Protein AF-A0A7J0A9L6-F1 (afdb_monomer)

Mean predicted aligned error: 5.08 Å

Solvent-accessible surface area (backbone atoms only — not comparable to full-atom values): 4855 Å² total; per-residue (Å²): 131,87,65,48,75,54,80,93,60,48,50,38,66,58,39,52,74,72,55,32,56,74,83,90,54,43,60,59,51,49,50,47,75,73,70,57,93,78,83,86,80,77,85,67,84,90,72,50,61,62,28,51,52,38,43,50,50,41,58,76,73,60,52,55,80,72,33,69,96,45,90,52,59,74,125

Organism: NCBI:txid85831

Secondary structure (DSSP, 8-state):
-PPPP-TT---HHHHHHTT------HHHHHHHHHH-S-------TTSSHHHHHHHHHHHHTT-GGGGTT-SSS--

Radius of gyration: 12.59 Å; Cα contacts (8 Å, |Δi|>4): 61; chains: 1; bounding box: 32×25×33 Å

Foldseek 3Di:
DDAAAPVPDLALQCCQVVRHDDDDPLVVVLCCVVPDPDDDDDDDPPPNPSNSVNVNVCLVVVVVVSCPPPPRSPD

Sequence (75 aa):
MSKIYPIGIQNFDKIRRDGYFYIDKTALVYQMVKTGSYFFLNRPRRFGKSLLVSTLEAYFEGKRELFEGQKYAVN

Structure (mmCIF, N/CA/C/O backbone):
data_AF-A0A7J0A9L6-F1
#
_entry.id   AF-A0A7J0A9L6-F1
#
loop_
_atom_site.group_PDB
_atom_site.id
_atom_site.type_symbol
_atom_site.label_atom_id
_atom_site.label_alt_id
_atom_site.label_comp_id
_atom_site.label_asym_id
_atom_site.label_entity_id
_atom_site.label_seq_id
_atom_site.pdbx_PDB_ins_code
_atom_site.Cartn_x
_atom_site.Cartn_y
_atom_site.Cartn_z
_atom_site.occupancy
_atom_site.B_iso_or_equiv
_atom_site.auth_seq_id
_atom_site.auth_comp_id
_atom_site.auth_asym_id
_atom_site.auth_atom_id
_atom_site.pdbx_PDB_model_num
ATOM 1 N N . MET A 1 1 ? -1.603 -18.641 -16.790 1.00 56.06 1 MET A N 1
ATOM 2 C CA . MET A 1 1 ? -1.116 -17.336 -17.291 1.00 56.06 1 MET A CA 1
ATOM 3 C C . MET A 1 1 ? -0.119 -16.788 -16.275 1.00 56.06 1 MET A C 1
ATOM 5 O O . MET A 1 1 ? -0.462 -16.725 -15.100 1.00 56.06 1 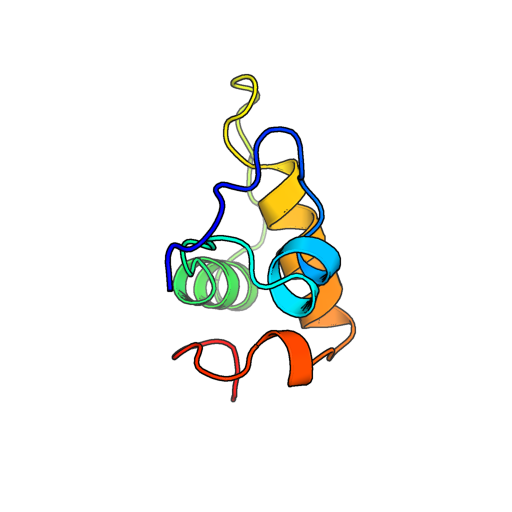MET A O 1
ATOM 9 N N . SER A 1 2 ? 1.128 -16.516 -16.667 1.00 76.69 2 SER A N 1
ATOM 10 C CA . SER A 1 2 ? 2.167 -16.051 -15.735 1.00 76.69 2 SER A CA 1
ATOM 11 C C . SER A 1 2 ? 1.896 -14.604 -15.321 1.00 76.69 2 SER A C 1
ATOM 13 O O . SER A 1 2 ? 1.876 -13.721 -16.177 1.00 76.69 2 SER A O 1
ATOM 15 N N . LYS A 1 3 ? 1.690 -14.343 -14.025 1.00 77.69 3 LYS A N 1
ATOM 16 C CA . LYS A 1 3 ? 1.599 -12.966 -13.518 1.00 77.69 3 LYS A CA 1
ATOM 17 C C . LYS A 1 3 ? 2.969 -12.295 -13.615 1.00 77.69 3 LYS A C 1
ATOM 19 O O . LYS A 1 3 ? 3.968 -12.868 -13.188 1.00 77.69 3 LYS A O 1
ATOM 24 N N . ILE A 1 4 ? 3.004 -11.083 -14.161 1.00 91.44 4 ILE A N 1
ATOM 25 C CA . ILE A 1 4 ? 4.234 -10.300 -14.322 1.00 91.44 4 ILE A CA 1
ATOM 26 C C . ILE A 1 4 ? 4.565 -9.622 -12.988 1.00 91.44 4 ILE A C 1
ATOM 28 O O . ILE A 1 4 ? 3.683 -9.057 -12.340 1.00 91.44 4 ILE A O 1
ATOM 32 N N . TYR A 1 5 ? 5.830 -9.654 -12.566 1.00 91.12 5 TYR A N 1
ATOM 33 C CA . TYR A 1 5 ? 6.263 -8.920 -11.377 1.00 91.12 5 TYR A CA 1
ATOM 34 C C . TYR A 1 5 ? 6.322 -7.406 -11.654 1.00 91.12 5 TYR A C 1
ATOM 36 O O . TYR A 1 5 ? 6.901 -6.997 -12.662 1.00 91.12 5 TYR A O 1
ATOM 44 N N . PRO A 1 6 ? 5.783 -6.554 -10.763 1.00 91.06 6 PRO A N 1
ATOM 45 C CA . PRO A 1 6 ? 5.761 -5.100 -10.939 1.00 91.06 6 PRO A CA 1
ATOM 46 C C . PRO 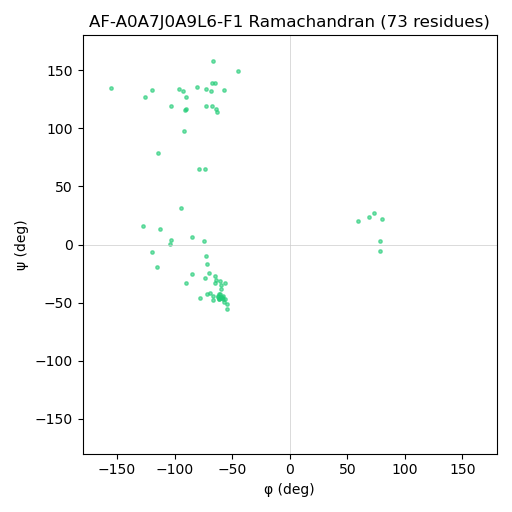A 1 6 ? 7.121 -4.462 -10.603 1.00 91.06 6 PRO A C 1
ATOM 48 O O . PRO A 1 6 ? 7.267 -3.709 -9.638 1.00 91.06 6 PRO A O 1
ATOM 51 N N . ILE A 1 7 ? 8.160 -4.774 -11.379 1.00 88.94 7 ILE A N 1
ATOM 52 C CA . ILE A 1 7 ? 9.505 -4.231 -11.155 1.00 88.94 7 ILE A CA 1
ATOM 53 C C . ILE A 1 7 ? 9.498 -2.726 -11.448 1.00 88.94 7 ILE A C 1
ATOM 55 O O . ILE A 1 7 ? 9.209 -2.294 -12.558 1.00 88.94 7 ILE A O 1
ATOM 59 N N . GLY A 1 8 ? 9.810 -1.913 -10.435 1.00 87.69 8 GLY A N 1
ATOM 60 C CA . GLY A 1 8 ? 9.848 -0.450 -10.558 1.00 87.69 8 GLY A CA 1
ATOM 61 C C . GLY A 1 8 ? 8.478 0.237 -10.534 1.00 87.69 8 GLY A C 1
ATOM 62 O O . GLY A 1 8 ? 8.423 1.461 -10.453 1.00 87.69 8 GLY A O 1
ATOM 63 N N . ILE A 1 9 ? 7.379 -0.519 -10.518 1.00 91.44 9 ILE A N 1
ATOM 64 C CA . ILE A 1 9 ? 6.024 0.026 -10.409 1.00 91.44 9 ILE A CA 1
ATOM 65 C C . ILE A 1 9 ? 5.665 0.118 -8.925 1.00 91.44 9 ILE A C 1
ATOM 67 O O . ILE A 1 9 ? 5.814 -0.840 -8.169 1.00 91.44 9 ILE A O 1
ATOM 71 N N . GLN A 1 10 ? 5.239 1.299 -8.485 1.00 90.12 10 GLN A N 1
ATOM 72 C CA . GLN A 1 10 ? 4.873 1.580 -7.089 1.00 90.12 10 GLN A CA 1
ATOM 73 C C . GLN 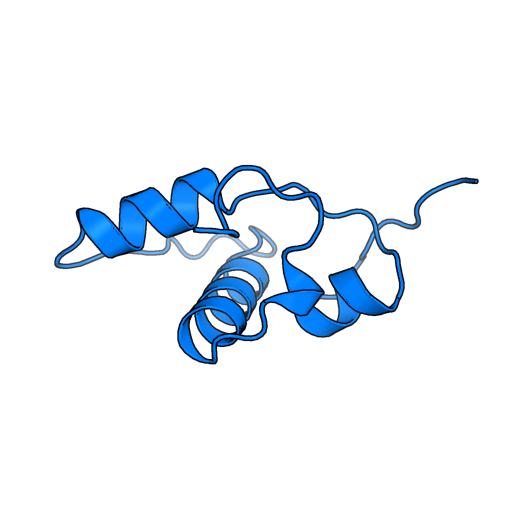A 1 10 ? 3.479 2.206 -6.971 1.00 90.12 10 GLN A C 1
ATOM 75 O O . GLN A 1 10 ? 3.154 2.777 -5.937 1.00 90.12 10 GLN A O 1
ATOM 80 N N . ASN A 1 11 ? 2.679 2.117 -8.032 1.00 93.88 11 ASN A N 1
ATOM 81 C CA . ASN A 1 11 ? 1.312 2.610 -8.076 1.00 93.88 11 ASN A CA 1
ATOM 82 C C . ASN A 1 11 ? 0.362 1.412 -7.950 1.00 93.88 11 ASN A C 1
ATOM 84 O O . ASN A 1 11 ? 0.410 0.496 -8.775 1.00 93.88 11 ASN A O 1
ATOM 88 N N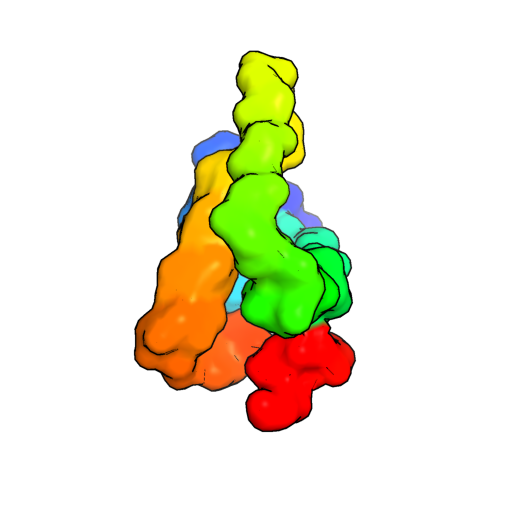 . PHE A 1 12 ? -0.453 1.411 -6.897 1.00 94.56 12 PHE A N 1
ATOM 89 C CA . PHE A 1 12 ? -1.407 0.346 -6.612 1.00 94.56 12 PHE A CA 1
ATOM 90 C C . PHE A 1 12 ? -2.459 0.190 -7.716 1.00 94.56 12 PHE A C 1
ATOM 92 O O . PHE A 1 12 ? -2.660 -0.925 -8.184 1.00 94.56 12 PHE A O 1
ATOM 99 N N . ASP A 1 13 ? -3.061 1.285 -8.183 1.00 94.81 13 ASP A N 1
ATOM 100 C CA . ASP A 1 13 ? -4.064 1.276 -9.255 1.00 94.81 13 ASP A CA 1
ATOM 101 C C . ASP A 1 13 ? -3.516 0.576 -10.512 1.00 94.81 13 ASP A C 1
ATOM 103 O O . ASP A 1 13 ? -4.071 -0.429 -10.960 1.00 94.81 13 ASP A O 1
ATOM 107 N N . LYS A 1 14 ? -2.326 0.987 -10.970 1.00 94.62 14 LYS A N 1
ATOM 108 C CA . LYS A 1 14 ? -1.642 0.369 -12.114 1.00 94.62 14 LYS A CA 1
ATOM 109 C C . LYS A 1 14 ? -1.387 -1.124 -11.903 1.00 94.62 14 LYS A C 1
ATOM 111 O O . LYS A 1 14 ? -1.631 -1.931 -12.792 1.00 94.62 14 LYS A O 1
ATOM 116 N N . ILE A 1 15 ? -0.917 -1.510 -10.716 1.00 94.06 15 ILE A N 1
ATOM 117 C CA . ILE A 1 15 ? -0.671 -2.920 -10.382 1.00 94.06 15 ILE A CA 1
ATOM 118 C C . ILE A 1 15 ? -1.953 -3.754 -10.488 1.00 94.06 15 ILE A C 1
ATOM 120 O O . ILE A 1 15 ? -1.904 -4.898 -10.941 1.00 94.06 15 ILE A O 1
ATOM 124 N N . ARG A 1 16 ? -3.088 -3.191 -10.071 1.00 92.62 16 ARG A N 1
ATOM 125 C CA . ARG A 1 16 ? -4.380 -3.878 -10.062 1.00 92.62 16 ARG A CA 1
ATOM 126 C C . ARG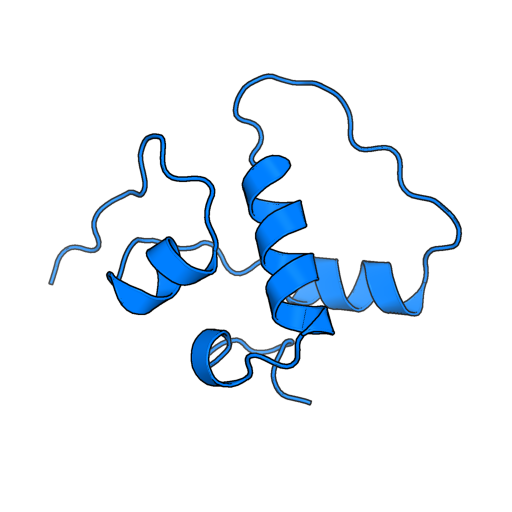 A 1 16 ? -5.011 -3.941 -11.448 1.00 92.62 16 ARG A C 1
ATOM 128 O O . ARG A 1 16 ? -5.425 -5.029 -11.840 1.00 92.62 16 ARG A O 1
ATOM 135 N N . ARG A 1 17 ? -5.027 -2.834 -12.197 1.00 93.19 17 ARG A N 1
ATOM 136 C CA . ARG A 1 17 ? -5.614 -2.768 -13.546 1.00 93.19 17 ARG A CA 1
ATOM 137 C C . ARG A 1 17 ? -4.815 -3.554 -14.581 1.00 93.19 17 ARG A C 1
ATOM 139 O O . ARG A 1 17 ? -5.404 -4.290 -15.364 1.00 93.19 17 ARG A O 1
ATOM 146 N N . ASP A 1 18 ? -3.489 -3.478 -14.532 1.00 93.31 18 ASP A N 1
ATOM 147 C CA . ASP A 1 18 ? -2.621 -4.127 -15.524 1.00 93.31 18 ASP A CA 1
ATOM 148 C C . ASP A 1 18 ? -2.331 -5.607 -15.180 1.00 93.31 18 ASP A C 1
ATOM 150 O O . ASP A 1 18 ? -1.516 -6.263 -15.829 1.00 93.31 18 ASP A O 1
ATOM 154 N N . GLY A 1 19 ? -2.970 -6.159 -14.139 1.00 89.69 19 GLY A N 1
ATOM 155 C CA . GLY A 1 19 ? -2.863 -7.579 -13.789 1.00 89.69 19 GLY A CA 1
ATOM 156 C C . GLY A 1 19 ? -1.490 -8.013 -13.258 1.00 89.69 19 GLY A C 1
ATOM 157 O O . GLY A 1 19 ? -1.144 -9.199 -13.330 1.00 89.69 19 GLY A O 1
ATOM 158 N N . TYR A 1 20 ? -0.702 -7.084 -12.709 1.00 92.88 20 TYR A N 1
ATOM 159 C CA . TYR A 1 20 ? 0.593 -7.402 -12.111 1.00 92.88 20 TYR A CA 1
ATOM 160 C C . TYR A 1 20 ? 0.447 -8.264 -10.852 1.00 92.88 20 TYR A C 1
ATOM 162 O O . TYR A 1 20 ? -0.579 -8.296 -10.164 1.00 92.88 20 TYR A O 1
ATOM 170 N N . PHE A 1 21 ? 1.526 -8.964 -10.511 1.00 90.44 21 PHE A N 1
ATOM 171 C CA . PHE A 1 21 ? 1.621 -9.672 -9.247 1.00 90.44 21 PHE A CA 1
ATOM 172 C C . PHE A 1 21 ? 1.582 -8.681 -8.076 1.00 90.44 21 PHE A C 1
ATOM 174 O O . PHE A 1 21 ? 2.483 -7.863 -7.902 1.00 90.44 21 PHE A O 1
ATOM 181 N N . TYR A 1 22 ? 0.545 -8.786 -7.249 1.00 89.62 22 TYR A N 1
ATOM 182 C CA . TYR A 1 22 ? 0.369 -8.000 -6.035 1.00 89.62 22 TYR A CA 1
ATOM 183 C C . TYR A 1 22 ? 0.296 -8.929 -4.829 1.00 89.62 22 TYR A C 1
ATOM 185 O O . TYR A 1 22 ? -0.441 -9.915 -4.847 1.00 89.62 22 TYR A O 1
ATOM 193 N N . ILE A 1 23 ? 1.050 -8.596 -3.784 1.00 87.44 23 ILE A N 1
ATOM 194 C CA . ILE A 1 23 ? 0.918 -9.239 -2.478 1.00 87.44 23 ILE A CA 1
ATOM 195 C C . ILE A 1 23 ? -0.110 -8.433 -1.695 1.00 87.44 23 ILE A C 1
ATOM 197 O O . ILE A 1 23 ? 0.133 -7.260 -1.407 1.00 87.44 23 I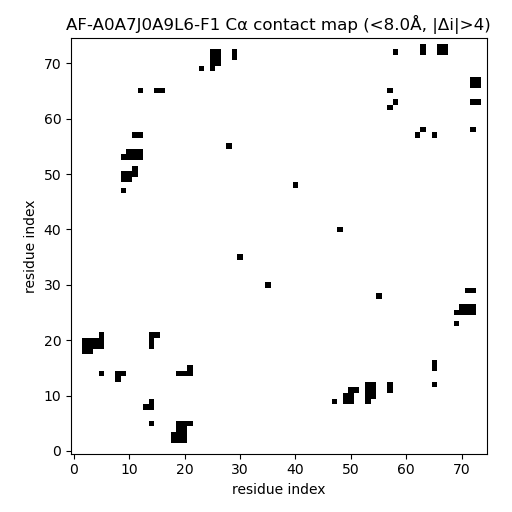LE A O 1
ATOM 201 N N . ASP A 1 24 ? -1.228 -9.067 -1.355 1.00 86.56 24 ASP A N 1
ATOM 202 C CA . ASP A 1 24 ? -2.306 -8.441 -0.597 1.00 86.56 24 ASP A CA 1
ATOM 203 C C . ASP A 1 24 ? -1.825 -8.039 0.809 1.00 86.56 24 ASP A C 1
ATOM 205 O O . ASP A 1 24 ? -1.462 -8.881 1.632 1.00 86.56 24 ASP A O 1
ATOM 209 N N . LYS A 1 25 ? -1.794 -6.725 1.063 1.00 83.75 25 LYS A N 1
ATOM 210 C CA . LYS A 1 25 ? -1.471 -6.121 2.366 1.00 83.75 25 LYS A CA 1
ATOM 211 C C . LYS A 1 25 ? -2.679 -5.413 2.986 1.00 83.75 25 LYS A C 1
ATOM 213 O O . LYS A 1 25 ? -2.515 -4.659 3.943 1.00 83.75 25 LYS A O 1
ATOM 218 N N . THR A 1 26 ? -3.886 -5.634 2.471 1.00 85.25 26 THR A N 1
ATOM 219 C CA . THR A 1 26 ? -5.091 -4.923 2.924 1.00 85.25 26 THR A CA 1
ATOM 220 C C . THR A 1 26 ? -5.455 -5.222 4.369 1.00 85.25 26 THR A C 1
ATOM 222 O O . THR A 1 26 ? -5.920 -4.324 5.060 1.00 85.25 26 THR A O 1
ATOM 225 N N . ALA A 1 27 ? -5.151 -6.422 4.874 1.00 85.69 27 ALA A N 1
ATOM 226 C CA . ALA A 1 27 ? -5.276 -6.746 6.299 1.00 85.69 27 ALA A CA 1
ATOM 227 C C . ALA A 1 27 ? -4.474 -5.776 7.183 1.00 85.69 27 ALA A C 1
ATOM 229 O O . ALA A 1 27 ? -4.986 -5.254 8.173 1.00 85.69 27 ALA A O 1
ATOM 230 N N . LEU A 1 28 ? -3.220 -5.516 6.798 1.00 84.50 28 LEU A N 1
ATOM 231 C CA . LEU A 1 28 ? -2.335 -4.597 7.507 1.00 84.50 28 LEU A CA 1
ATOM 232 C C . LEU A 1 28 ? -2.856 -3.162 7.402 1.00 84.50 28 LEU A C 1
ATOM 234 O O . LEU A 1 28 ? -2.915 -2.464 8.407 1.00 84.50 28 LEU A O 1
ATOM 238 N N . VAL A 1 29 ? -3.278 -2.741 6.207 1.00 86.50 29 VAL A N 1
ATOM 239 C CA . VAL A 1 29 ? -3.887 -1.419 5.989 1.00 86.50 29 VAL A CA 1
ATOM 240 C C . VAL A 1 29 ? -5.115 -1.228 6.881 1.00 86.50 29 VAL A C 1
ATOM 242 O O . VAL A 1 29 ? -5.192 -0.235 7.600 1.00 86.50 29 VAL A O 1
ATOM 245 N N . TYR A 1 30 ? -6.033 -2.195 6.904 1.00 86.00 30 TYR A N 1
ATOM 246 C CA . TYR A 1 30 ? -7.229 -2.157 7.742 1.00 86.00 30 TYR A CA 1
ATOM 247 C C . TYR A 1 30 ? -6.876 -2.021 9.229 1.00 86.00 30 TYR A C 1
ATOM 249 O O . TYR A 1 30 ? -7.415 -1.158 9.922 1.00 86.00 30 TYR A O 1
ATOM 257 N N . GLN A 1 31 ? -5.920 -2.818 9.718 1.00 87.31 31 GLN A N 1
ATOM 258 C CA . GLN A 1 31 ? -5.439 -2.712 11.096 1.00 87.31 31 GLN A CA 1
ATOM 259 C C . GLN A 1 31 ? -4.817 -1.344 11.386 1.00 87.31 31 GLN A C 1
ATOM 261 O O . GLN A 1 31 ? -5.101 -0.763 12.432 1.00 87.31 31 GLN A O 1
ATOM 266 N N . MET A 1 32 ? -4.017 -0.799 10.466 1.00 86.00 32 MET A N 1
ATOM 267 C CA . MET A 1 32 ? -3.398 0.517 10.627 1.00 86.00 32 MET A CA 1
ATOM 268 C C . MET A 1 32 ? -4.453 1.621 10.745 1.00 86.00 32 MET A C 1
ATOM 270 O O . MET A 1 32 ? -4.388 2.428 11.668 1.00 86.00 32 MET A O 1
ATOM 274 N N . VAL A 1 33 ? -5.461 1.615 9.867 1.00 84.06 33 VAL A N 1
ATOM 275 C CA . VAL A 1 33 ? -6.547 2.609 9.874 1.00 84.06 33 VAL A CA 1
ATOM 276 C C . VAL A 1 33 ? -7.401 2.518 11.144 1.00 84.06 33 VAL A C 1
ATOM 278 O O . VAL A 1 33 ? -7.885 3.535 11.628 1.00 84.06 33 VAL A O 1
ATOM 281 N N . LYS A 1 34 ? -7.590 1.317 11.706 1.00 85.00 34 LYS A N 1
ATOM 282 C CA . LYS A 1 34 ? -8.424 1.111 12.903 1.00 85.00 34 LYS A CA 1
ATOM 283 C C . LYS A 1 34 ? -7.704 1.351 14.231 1.00 85.00 34 LYS A C 1
ATOM 285 O O . LYS A 1 34 ? -8.381 1.615 15.218 1.00 85.00 34 LYS A O 1
ATOM 290 N N . THR A 1 35 ? -6.379 1.215 14.282 1.00 85.06 35 THR A N 1
ATOM 291 C CA . THR A 1 35 ? -5.626 1.213 15.554 1.00 85.06 35 THR A CA 1
ATOM 292 C C . THR A 1 35 ? -4.657 2.380 15.722 1.00 85.06 35 THR A C 1
ATOM 294 O O . THR A 1 35 ? -4.242 2.663 16.843 1.00 85.06 35 THR A O 1
ATOM 297 N N . GLY A 1 36 ? -4.256 3.051 14.641 1.00 73.69 36 GLY A N 1
ATOM 298 C CA . GLY A 1 36 ? -3.121 3.966 14.691 1.00 73.69 36 GLY A CA 1
ATOM 299 C C . GLY A 1 36 ? -3.463 5.420 14.977 1.00 73.69 36 GLY A C 1
ATOM 300 O O . GLY A 1 36 ? -4.279 6.017 14.283 1.00 73.69 36 GLY A O 1
ATOM 301 N N . SER A 1 37 ? -2.725 6.022 15.912 1.00 71.25 37 SER A N 1
ATOM 302 C CA . SER A 1 37 ? -2.552 7.478 16.004 1.00 71.25 37 SER A CA 1
ATOM 303 C C . SER A 1 37 ? -1.338 7.969 15.199 1.00 71.25 37 SER A C 1
ATOM 305 O O . SER A 1 37 ? -1.377 9.060 14.636 1.00 71.25 37 SER A O 1
ATOM 307 N N . TYR A 1 38 ? -0.266 7.166 15.104 1.00 82.50 38 TYR A N 1
ATOM 308 C CA . TYR A 1 38 ? 0.962 7.504 14.373 1.00 82.50 38 TYR A CA 1
ATOM 309 C C . TYR A 1 38 ? 1.730 6.249 13.917 1.00 82.50 38 TYR A C 1
ATOM 311 O O . TYR A 1 38 ? 1.944 5.332 14.709 1.00 82.50 38 TYR A O 1
ATOM 319 N N . PHE A 1 39 ? 2.203 6.222 12.663 1.00 84.75 39 PHE A N 1
ATOM 320 C CA . PHE A 1 39 ? 3.064 5.154 12.131 1.00 84.75 39 PHE A CA 1
ATOM 321 C C . PHE A 1 39 ? 4.357 5.714 11.542 1.00 84.75 39 PHE A C 1
ATOM 323 O O . PHE A 1 39 ? 4.333 6.548 10.637 1.00 84.75 39 PHE A O 1
ATOM 330 N N . PHE A 1 40 ? 5.495 5.181 11.990 1.00 86.12 40 PHE A N 1
ATOM 331 C CA . PHE A 1 40 ? 6.791 5.478 11.390 1.00 86.12 40 PHE A CA 1
ATOM 332 C C . PHE A 1 40 ? 7.127 4.471 10.286 1.00 86.12 40 PHE A C 1
ATOM 334 O O . PHE A 1 40 ? 7.324 3.280 10.532 1.00 86.12 40 PHE A O 1
ATOM 341 N N . LEU A 1 41 ? 7.236 4.956 9.049 1.00 84.88 41 LEU A N 1
ATOM 342 C CA . LEU A 1 41 ? 7.683 4.149 7.919 1.00 84.88 41 LEU A CA 1
ATOM 343 C C . LEU A 1 41 ? 9.203 4.284 7.754 1.00 84.88 41 LEU A C 1
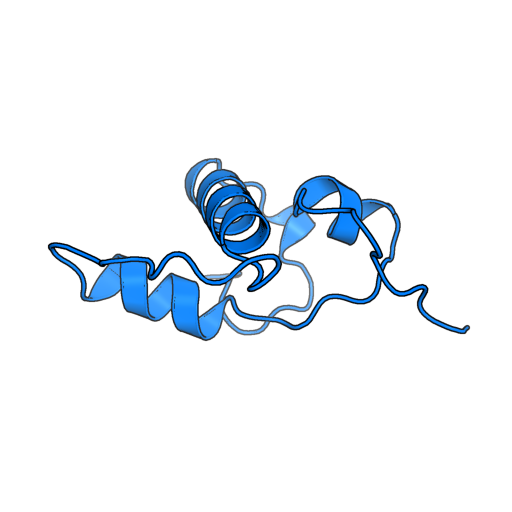ATOM 345 O O . LEU A 1 41 ? 9.687 5.225 7.119 1.00 84.88 41 LEU A O 1
ATOM 349 N N . ASN A 1 42 ? 9.951 3.305 8.283 1.00 83.50 42 ASN A N 1
ATOM 350 C CA . ASN A 1 42 ? 11.411 3.196 8.137 1.00 83.50 42 ASN A CA 1
ATOM 351 C C . ASN A 1 42 ? 11.857 3.450 6.685 1.00 83.50 42 ASN A C 1
ATOM 353 O O . ASN A 1 42 ? 11.148 3.090 5.746 1.00 83.50 42 ASN A O 1
ATOM 357 N N . ARG A 1 43 ? 13.054 3.999 6.432 1.00 82.44 43 ARG A N 1
ATOM 358 C CA . ARG A 1 43 ? 13.518 4.382 5.074 1.00 82.44 43 ARG A CA 1
ATOM 359 C C . ARG A 1 43 ? 14.373 3.343 4.297 1.00 82.44 43 ARG A C 1
ATOM 361 O O . ARG A 1 43 ? 15.143 3.782 3.447 1.00 82.44 43 ARG A O 1
ATOM 368 N N . PRO A 1 44 ? 14.240 1.997 4.420 1.00 83.56 44 PRO A N 1
ATOM 369 C CA . PRO A 1 44 ? 14.979 1.106 3.523 1.00 83.56 44 PRO A CA 1
ATOM 370 C C . PRO A 1 44 ? 14.511 1.259 2.070 1.00 83.56 44 PRO A C 1
ATOM 372 O O . PRO A 1 44 ? 13.315 1.427 1.784 1.00 83.56 44 PRO A O 1
ATOM 375 N N . ARG A 1 45 ? 15.465 1.247 1.138 1.00 84.38 45 ARG A N 1
ATOM 376 C CA . ARG A 1 45 ? 15.216 1.452 -0.294 1.00 84.38 45 ARG A CA 1
ATOM 377 C C . ARG A 1 45 ? 14.409 0.277 -0.861 1.00 84.38 45 ARG A C 1
ATOM 379 O O . ARG A 1 45 ? 14.660 -0.867 -0.511 1.00 84.38 45 ARG A O 1
ATOM 386 N N . ARG A 1 46 ? 13.425 0.569 -1.725 1.00 80.25 46 ARG A N 1
ATOM 387 C CA . ARG A 1 46 ? 12.555 -0.424 -2.406 1.00 80.25 46 ARG A CA 1
ATOM 388 C C . ARG A 1 46 ? 11.735 -1.346 -1.486 1.00 80.25 46 ARG A C 1
ATOM 390 O O . ARG A 1 46 ? 11.208 -2.349 -1.939 1.00 80.25 46 ARG A O 1
ATOM 397 N N . PHE A 1 47 ? 11.520 -0.964 -0.228 1.00 85.06 47 PHE A N 1
ATOM 398 C CA . PHE A 1 47 ? 10.716 -1.748 0.724 1.00 85.06 47 PHE A CA 1
ATOM 399 C C . PHE A 1 47 ? 9.187 -1.690 0.480 1.00 85.06 47 PHE A C 1
ATOM 401 O O . PHE A 1 47 ? 8.404 -2.228 1.255 1.00 85.06 47 PHE A O 1
ATOM 408 N N . GLY A 1 48 ? 8.728 -1.004 -0.573 1.00 85.62 48 GLY A N 1
ATOM 409 C CA . GLY A 1 48 ? 7.300 -0.925 -0.911 1.00 85.62 48 GLY A CA 1
ATOM 410 C C . GLY A 1 48 ? 6.489 0.085 -0.093 1.00 85.62 48 GLY A C 1
ATOM 411 O O . GLY A 1 48 ? 5.272 -0.039 -0.008 1.00 85.62 48 GLY A O 1
ATOM 412 N N . LYS A 1 49 ? 7.139 1.096 0.502 1.00 90.25 49 LYS A N 1
ATOM 413 C CA . LYS A 1 49 ? 6.448 2.204 1.188 1.00 90.25 49 LYS A CA 1
ATOM 414 C C . LYS A 1 49 ? 5.572 3.029 0.252 1.00 90.25 49 LYS A C 1
ATOM 416 O O . LYS A 1 49 ? 4.444 3.332 0.602 1.00 90.25 49 LYS A O 1
ATOM 421 N N . SER A 1 50 ? 6.090 3.381 -0.925 1.00 91.25 50 SER A N 1
ATOM 422 C CA . SER A 1 50 ? 5.329 4.133 -1.928 1.00 91.25 50 SER A CA 1
ATOM 423 C C . SER A 1 50 ? 4.096 3.349 -2.374 1.00 91.25 50 SER A C 1
ATOM 425 O O . SER A 1 50 ? 3.003 3.900 -2.398 1.00 91.25 50 SER A O 1
ATOM 427 N N . LEU A 1 51 ? 4.252 2.038 -2.598 1.00 92.12 51 LEU A N 1
ATOM 428 C CA . LEU A 1 51 ? 3.124 1.155 -2.881 1.00 92.12 51 LEU A CA 1
ATOM 429 C C . LEU A 1 51 ? 2.085 1.157 -1.749 1.00 92.12 51 LEU A C 1
ATOM 431 O O . LEU A 1 51 ? 0.895 1.284 -2.029 1.00 92.12 51 LEU A O 1
ATOM 435 N N . LEU A 1 52 ? 2.517 1.065 -0.485 1.00 91.44 52 LEU A N 1
ATOM 436 C CA . LEU A 1 52 ? 1.620 1.135 0.673 1.00 91.44 52 LEU A CA 1
ATOM 437 C C . LEU A 1 52 ? 0.840 2.458 0.714 1.00 91.44 52 LEU A C 1
ATOM 439 O O . LEU A 1 52 ? -0.372 2.426 0.889 1.00 91.44 52 LEU A O 1
ATOM 443 N N . VAL A 1 53 ? 1.507 3.596 0.497 1.00 91.12 53 VAL A N 1
ATOM 444 C CA . VAL A 1 53 ? 0.852 4.916 0.445 1.00 91.12 53 VAL A CA 1
ATOM 445 C C . VAL A 1 53 ? -0.181 4.974 -0.680 1.00 91.12 53 VAL A C 1
ATOM 447 O O . VAL A 1 53 ? -1.314 5.347 -0.418 1.00 91.12 53 VAL A O 1
ATOM 450 N N . SER A 1 54 ? 0.152 4.512 -1.891 1.00 93.81 54 SER A N 1
ATOM 451 C CA . SER A 1 54 ? -0.823 4.476 -2.997 1.00 93.81 54 SER A CA 1
ATOM 452 C C . SER A 1 54 ? -1.993 3.510 -2.748 1.00 93.81 54 SER A C 1
ATOM 454 O O . SER A 1 54 ? -3.086 3.699 -3.269 1.00 93.81 54 SER A O 1
ATOM 456 N N . THR A 1 55 ? -1.778 2.465 -1.937 1.00 92.50 55 THR A N 1
ATOM 457 C CA . THR A 1 55 ? -2.850 1.545 -1.521 1.00 92.50 55 THR A CA 1
ATOM 458 C C . THR A 1 55 ? -3.781 2.234 -0.521 1.00 92.50 55 THR A C 1
ATOM 460 O O . THR A 1 55 ? -4.995 2.102 -0.633 1.00 92.50 55 THR A O 1
ATOM 463 N N . LEU A 1 56 ? -3.223 2.980 0.441 1.00 91.38 56 LEU A N 1
ATOM 464 C CA . LEU A 1 56 ? -3.990 3.781 1.400 1.00 91.38 56 LEU A CA 1
ATOM 465 C C . LEU A 1 56 ? -4.799 4.871 0.694 1.00 91.38 56 LEU A C 1
ATOM 467 O O . LEU A 1 5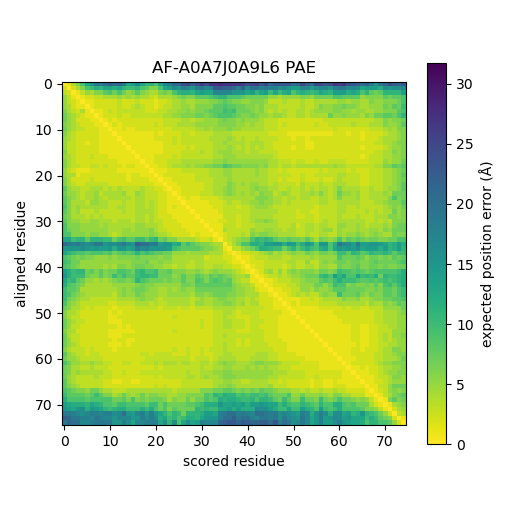6 ? -5.974 5.032 0.992 1.00 91.38 56 LEU A O 1
ATOM 471 N N . GLU A 1 57 ? -4.190 5.576 -0.258 1.00 92.69 57 GLU A N 1
ATOM 472 C CA . GLU A 1 57 ? -4.860 6.572 -1.100 1.00 92.69 57 GLU A CA 1
ATOM 473 C C . GLU A 1 57 ? -6.085 5.967 -1.794 1.00 92.69 57 GLU A C 1
ATOM 475 O O . GLU A 1 57 ? -7.201 6.416 -1.557 1.00 92.69 57 GLU A O 1
ATOM 480 N N . ALA A 1 58 ? -5.910 4.865 -2.533 1.00 92.81 58 ALA A N 1
ATOM 481 C CA . ALA A 1 58 ? -7.022 4.179 -3.192 1.00 92.81 58 ALA A CA 1
ATOM 482 C C . ALA A 1 58 ? -8.106 3.692 -2.214 1.00 92.81 58 ALA A C 1
ATOM 484 O O . ALA A 1 58 ? -9.292 3.696 -2.550 1.00 92.81 58 ALA A O 1
ATOM 485 N N . TYR A 1 59 ? -7.707 3.264 -1.012 1.00 89.88 59 TYR A N 1
ATOM 486 C CA . TYR A 1 59 ? -8.631 2.831 0.034 1.00 89.88 59 TYR A CA 1
ATOM 487 C C . TYR A 1 59 ? -9.489 3.997 0.545 1.00 89.88 59 TYR A C 1
ATOM 489 O O . TYR A 1 59 ? -10.709 3.870 0.622 1.00 89.88 59 TYR A O 1
ATOM 497 N N . PHE A 1 60 ? -8.874 5.143 0.848 1.00 88.81 60 PHE A N 1
ATOM 498 C CA . PHE A 1 60 ? -9.583 6.329 1.340 1.00 88.81 60 PHE A CA 1
ATOM 499 C C . PHE A 1 60 ? -10.394 7.048 0.257 1.00 88.81 60 PHE A C 1
ATOM 501 O O . PHE A 1 60 ? -11.426 7.633 0.569 1.00 88.81 60 PHE A O 1
ATOM 508 N N . GLU A 1 61 ? -9.980 6.963 -1.007 1.00 93.50 61 GLU A N 1
ATOM 509 C CA . GLU A 1 61 ? -10.769 7.424 -2.156 1.00 93.50 61 GLU A CA 1
ATOM 510 C C . GLU A 1 61 ? -11.970 6.515 -2.466 1.00 93.50 61 GLU A C 1
ATOM 512 O O . GLU A 1 61 ? -12.811 6.865 -3.291 1.00 93.50 61 GLU A O 1
ATOM 517 N N . GLY A 1 62 ? -12.067 5.342 -1.831 1.00 89.44 62 GLY A N 1
ATOM 518 C CA . GLY A 1 62 ? -13.190 4.427 -2.021 1.00 89.44 62 GLY A CA 1
ATOM 519 C C . GLY A 1 62 ? -13.189 3.700 -3.369 1.00 89.44 62 GLY A C 1
ATOM 520 O O . GLY A 1 62 ? -14.254 3.297 -3.835 1.00 89.44 62 GLY A O 1
ATOM 521 N N . LYS A 1 63 ? -12.019 3.488 -3.988 1.00 92.06 63 LYS A N 1
ATOM 522 C CA . LYS A 1 63 ? -11.855 2.761 -5.265 1.00 92.06 63 LYS A CA 1
ATOM 523 C C . LYS A 1 63 ? -12.045 1.246 -5.103 1.00 92.06 63 LYS A C 1
ATOM 525 O O . LYS A 1 63 ? -11.100 0.464 -5.234 1.00 92.06 63 LYS A O 1
ATOM 530 N N . ARG A 1 64 ? -13.261 0.823 -4.737 1.00 89.00 64 ARG A N 1
ATOM 531 C CA . ARG A 1 64 ? -13.619 -0.563 -4.365 1.00 89.00 64 ARG A CA 1
ATOM 532 C C . ARG A 1 64 ? -13.270 -1.583 -5.450 1.00 89.00 64 ARG A C 1
ATOM 534 O O . ARG A 1 64 ? -12.863 -2.693 -5.114 1.00 89.00 64 ARG A O 1
ATOM 541 N N . GLU A 1 65 ? -13.355 -1.204 -6.721 1.00 91.44 65 GLU A N 1
ATOM 542 C CA . GLU A 1 65 ? -13.029 -2.059 -7.865 1.00 91.44 65 GLU A CA 1
ATOM 543 C C . GLU A 1 65 ? -11.563 -2.525 -7.846 1.00 91.44 65 GLU A C 1
ATOM 545 O O . GLU A 1 65 ? -11.237 -3.645 -8.238 1.00 91.44 65 GLU A O 1
ATOM 550 N N . LEU A 1 66 ? -10.654 -1.709 -7.299 1.00 91.50 66 LEU A N 1
ATOM 551 C CA . LEU A 1 66 ? -9.245 -2.081 -7.164 1.00 91.50 66 LEU A CA 1
ATOM 552 C C . LEU A 1 66 ? -9.029 -3.141 -6.078 1.00 91.50 66 LEU A C 1
ATOM 554 O O . LEU A 1 66 ? -7.990 -3.803 -6.054 1.00 91.50 66 LEU A O 1
ATOM 558 N N . PHE A 1 67 ? -9.996 -3.351 -5.192 1.00 89.81 67 PHE A N 1
ATOM 559 C CA . PHE A 1 67 ? -9.896 -4.265 -4.058 1.00 89.81 67 PHE A CA 1
ATOM 560 C C . PHE A 1 67 ? -10.641 -5.590 -4.257 1.00 89.81 67 PHE A C 1
ATOM 562 O O . PHE A 1 67 ? -10.619 -6.445 -3.373 1.00 89.81 67 PHE A O 1
ATOM 569 N N . GLU A 1 68 ? -11.222 -5.819 -5.434 1.00 85.12 68 GLU A N 1
ATOM 570 C CA . GLU A 1 68 ? -11.916 -7.068 -5.749 1.00 85.12 68 GLU A CA 1
ATOM 571 C C . GLU A 1 68 ? -11.015 -8.303 -5.580 1.00 85.12 68 GLU A C 1
ATOM 573 O O . GLU A 1 68 ? -9.855 -8.340 -6.014 1.00 85.12 68 GLU A O 1
ATOM 578 N N . GLY A 1 69 ? -11.556 -9.326 -4.912 1.00 80.88 69 GLY A N 1
ATOM 579 C CA . GLY A 1 69 ? -10.841 -10.558 -4.572 1.00 80.88 69 GLY A CA 1
ATOM 580 C C . GLY A 1 69 ? -9.893 -10.449 -3.370 1.00 80.88 69 GLY A C 1
ATOM 581 O O . GLY A 1 69 ? -9.224 -11.431 -3.053 1.00 80.88 69 GLY A O 1
ATOM 582 N N . GLN A 1 70 ? -9.826 -9.295 -2.694 1.00 78.88 70 GLN A N 1
ATOM 583 C CA . GLN A 1 70 ? -9.039 -9.108 -1.470 1.00 78.88 70 GLN A CA 1
ATOM 584 C C . GLN A 1 70 ? -9.929 -9.276 -0.239 1.00 78.88 70 GLN A C 1
ATOM 586 O O . GLN A 1 70 ? -11.029 -8.736 -0.167 1.00 78.88 70 GLN A O 1
ATOM 591 N N . LYS A 1 71 ? -9.453 -10.031 0.754 1.00 66.19 71 LYS A N 1
ATOM 592 C CA . LYS A 1 71 ? -10.280 -10.476 1.891 1.00 66.19 71 LYS A CA 1
ATOM 593 C C . LYS A 1 71 ? -10.668 -9.342 2.854 1.00 66.19 71 LYS A C 1
ATOM 595 O O . LYS A 1 71 ? -11.659 -9.473 3.563 1.00 66.19 71 LYS A O 1
ATOM 600 N N . TYR A 1 72 ? -9.892 -8.256 2.904 1.00 64.44 72 TYR A N 1
ATOM 601 C CA . TYR A 1 72 ? -10.001 -7.236 3.960 1.00 64.44 72 TYR A CA 1
ATOM 602 C C . TYR A 1 72 ? -10.341 -5.824 3.473 1.00 64.44 72 TYR A C 1
ATOM 604 O O . TYR A 1 72 ? -10.577 -4.954 4.305 1.00 64.44 72 TYR A O 1
ATOM 612 N N . ALA A 1 73 ? -10.382 -5.577 2.162 1.00 59.78 73 A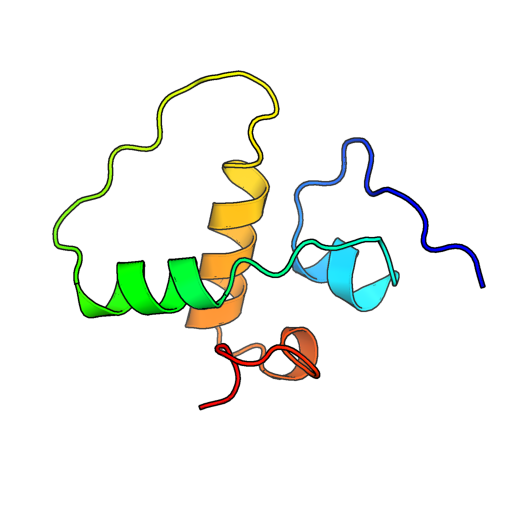LA A N 1
ATOM 613 C CA . ALA A 1 73 ? -10.661 -4.244 1.614 1.00 59.78 73 ALA A CA 1
ATOM 614 C C . ALA A 1 73 ? -12.084 -4.067 1.056 1.00 59.78 73 ALA A C 1
ATOM 616 O O . ALA A 1 73 ? -12.443 -2.980 0.616 1.00 59.78 73 ALA A O 1
ATOM 617 N N . VAL A 1 74 ? -12.909 -5.111 1.131 1.00 53.09 74 VAL A N 1
ATOM 618 C CA . VAL A 1 74 ? -14.348 -5.069 0.845 1.00 53.09 74 VAL A CA 1
ATOM 619 C C . VAL A 1 74 ? -15.102 -5.350 2.141 1.00 53.09 74 VAL A C 1
ATOM 621 O O . VAL A 1 74 ? -15.536 -6.466 2.396 1.00 53.09 74 VAL A O 1
ATOM 624 N N . ASN A 1 75 ? -15.197 -4.328 2.986 1.00 50.81 75 ASN A N 1
ATOM 625 C CA . ASN A 1 75 ? -16.297 -4.157 3.933 1.00 50.81 75 ASN A CA 1
ATOM 626 C C . ASN A 1 75 ? -16.699 -2.686 3.849 1.00 50.81 75 ASN A C 1
ATOM 628 O O . ASN A 1 75 ? -16.042 -1.862 4.517 1.00 50.81 75 ASN A O 1
#

pLDDT: mean 85.48, std 9.48, range [50.81, 94.81]

InterPro domains:
  IPR018631 AAA-ATPase-like domain [PF09820] (6-69)